Protein AF-X5DYK8-F1 (afdb_monomer_lite)

Secondary structure (DSSP, 8-state):
-PPP------------S-------------EEEETTEEEE-----------TT---S-----HHHHHHHHHHHHHHHHHHHHHHHHHHHTSS-HHHHHHHHHH-HHHHTSBHHHHHTTSTT--HHHHHHHHHHHT--TT-BGGG--HHHHHHHHHHHH-

Organism: NCBI:txid1404245

Foldseek 3Di:
DDDDDDDDDDDDPDDPDDPPDPDDDPDDFDFDDDDPDTDGDDDDPDPDPPPPVCPDPDDDDDPVRVVVVVVVVVVLVVVQVVLLVCQLVVVDQLLRSLVVLLVDPSSQQAFPLSSQCSHPPRDPVNSVVLCVVLVNDRRDGSNRDDPVSNVSVSVVSVD

Structure (mmCIF, N/CA/C/O backbone):
data_AF-X5DYK8-F1
#
_entry.id   AF-X5DYK8-F1
#
loop_
_atom_site.group_PDB
_atom_site.id
_atom_site.type_symbol
_atom_site.label_atom_id
_atom_site.label_alt_id
_atom_site.label_comp_id
_atom_site.label_asym_id
_atom_site.label_entity_id
_atom_site.label_seq_id
_atom_site.pdbx_PDB_ins_code
_atom_site.Cartn_x
_atom_site.Cartn_y
_atom_site.Cartn_z
_atom_site.occupancy
_atom_site.B_iso_or_equiv
_atom_site.auth_seq_id
_atom_site.auth_comp_id
_atom_site.auth_asym_id
_atom_site.auth_atom_id
_atom_site.pdbx_PDB_model_num
ATOM 1 N N . MET A 1 1 ? 61.559 3.110 30.474 1.00 37.41 1 MET A N 1
ATOM 2 C CA . MET A 1 1 ? 61.378 3.458 29.045 1.00 37.41 1 MET A CA 1
ATOM 3 C C . MET A 1 1 ? 59.900 3.729 28.771 1.00 37.41 1 MET A C 1
ATOM 5 O O . MET A 1 1 ? 59.110 2.795 28.767 1.00 37.41 1 MET A O 1
ATOM 9 N N . ARG A 1 2 ? 59.506 5.004 28.628 1.00 35.81 2 ARG A N 1
ATOM 10 C CA . ARG A 1 2 ? 58.133 5.409 28.270 1.00 35.81 2 ARG A CA 1
ATOM 11 C C . ARG A 1 2 ? 57.964 5.250 26.755 1.00 35.81 2 ARG A C 1
ATOM 13 O O . ARG A 1 2 ? 58.715 5.866 26.008 1.00 35.81 2 ARG A O 1
ATOM 20 N N . ARG A 1 3 ? 57.017 4.423 26.304 1.00 37.00 3 ARG A N 1
ATOM 21 C CA . ARG A 1 3 ? 56.617 4.354 24.889 1.00 37.00 3 ARG A CA 1
ATOM 22 C C . ARG A 1 3 ? 55.462 5.333 24.672 1.00 37.00 3 ARG A C 1
ATOM 24 O O . ARG A 1 3 ? 54.434 5.214 25.331 1.00 37.00 3 ARG A O 1
ATOM 31 N N . GLY A 1 4 ? 55.704 6.342 23.837 1.00 35.34 4 GLY A N 1
ATOM 32 C CA . GLY A 1 4 ? 54.780 7.436 23.545 1.00 35.34 4 GLY A CA 1
ATOM 33 C C . GLY A 1 4 ? 53.547 6.980 22.764 1.00 35.34 4 GLY A C 1
ATOM 34 O O . GLY A 1 4 ? 53.618 6.077 21.934 1.00 35.34 4 GLY A O 1
ATOM 35 N N . ILE A 1 5 ? 52.416 7.621 23.049 1.00 48.69 5 ILE A N 1
ATOM 36 C CA . ILE A 1 5 ? 51.160 7.469 22.316 1.00 48.69 5 ILE A CA 1
ATOM 37 C C . ILE A 1 5 ? 51.277 8.322 21.049 1.00 48.69 5 ILE A C 1
ATOM 39 O O . ILE A 1 5 ? 51.370 9.546 21.130 1.00 48.69 5 ILE A O 1
ATOM 43 N N . ALA A 1 6 ? 51.306 7.684 19.880 1.00 42.91 6 ALA A N 1
ATOM 44 C CA . ALA A 1 6 ? 51.249 8.378 18.601 1.00 42.91 6 ALA A CA 1
ATOM 45 C C . ALA A 1 6 ? 49.812 8.870 18.359 1.00 42.91 6 ALA A C 1
ATOM 47 O O . ALA A 1 6 ? 48.905 8.077 18.111 1.00 42.91 6 ALA A O 1
ATOM 48 N N . LEU A 1 7 ? 49.596 10.183 18.449 1.00 42.84 7 LEU A N 1
ATOM 49 C CA . LEU A 1 7 ? 48.341 10.829 18.065 1.00 42.84 7 LEU A CA 1
ATOM 50 C C . LEU A 1 7 ? 48.285 10.935 16.534 1.00 42.84 7 LEU A C 1
ATOM 52 O O . LEU A 1 7 ? 48.803 11.878 15.941 1.00 42.84 7 LEU A O 1
ATOM 56 N N . GLY A 1 8 ? 47.671 9.948 15.882 1.00 39.97 8 GLY A N 1
ATOM 57 C CA . GLY A 1 8 ? 47.329 10.025 14.463 1.00 39.97 8 GLY A CA 1
ATOM 58 C C . GLY A 1 8 ? 46.138 10.960 14.243 1.00 39.97 8 GLY A C 1
ATOM 59 O O . GLY A 1 8 ? 45.067 10.758 14.812 1.00 39.97 8 GLY A O 1
ATOM 60 N N . ARG A 1 9 ? 46.311 11.991 13.411 1.00 41.41 9 ARG A N 1
ATOM 61 C CA . ARG A 1 9 ? 45.244 12.919 13.009 1.00 41.41 9 ARG A CA 1
ATOM 62 C C . ARG A 1 9 ? 44.398 12.267 11.909 1.00 41.41 9 ARG A C 1
ATOM 64 O O . ARG A 1 9 ? 44.765 12.310 10.740 1.00 41.41 9 ARG A O 1
ATOM 71 N N . TRP A 1 10 ? 43.274 11.658 12.279 1.00 43.44 10 TRP A N 1
ATOM 72 C CA . TRP A 1 10 ? 42.284 11.141 11.328 1.00 43.44 10 TRP A CA 1
ATOM 73 C C . TRP A 1 10 ? 41.374 12.281 10.846 1.00 43.44 10 TRP A C 1
ATOM 75 O O . TRP A 1 10 ? 40.780 12.984 11.664 1.00 43.44 10 TRP A O 1
ATOM 85 N N . LYS A 1 11 ? 41.285 12.497 9.527 1.00 36.81 11 LYS A N 1
ATOM 86 C CA . LYS A 1 11 ? 40.314 13.416 8.914 1.00 36.81 11 LYS A CA 1
ATOM 87 C C . LYS A 1 11 ? 39.169 12.596 8.300 1.00 36.81 11 LYS A C 1
ATOM 89 O O . LYS A 1 11 ? 39.425 11.900 7.320 1.00 36.81 11 LYS A O 1
ATOM 94 N N . PRO A 1 12 ? 37.932 12.658 8.824 1.00 38.75 12 PRO A N 1
ATOM 95 C CA . PRO A 1 12 ? 36.782 12.066 8.152 1.00 38.75 12 PRO A CA 1
ATOM 96 C C . PRO A 1 12 ? 36.448 12.863 6.881 1.00 38.75 12 PRO A C 1
ATOM 98 O O . PRO A 1 12 ? 36.259 14.074 6.935 1.00 38.75 12 PRO A O 1
ATOM 101 N N . THR A 1 13 ? 36.356 12.186 5.737 1.00 45.38 13 THR A N 1
ATOM 102 C CA . THR A 1 13 ? 35.887 12.739 4.452 1.00 45.38 13 THR A CA 1
ATOM 103 C C . THR A 1 13 ? 34.362 12.655 4.338 1.00 45.38 13 THR A C 1
ATOM 105 O O . THR A 1 13 ? 33.835 12.241 3.308 1.00 45.38 13 THR A O 1
ATOM 108 N N . PHE A 1 14 ? 33.634 12.990 5.405 1.00 40.66 14 PHE A N 1
ATOM 109 C CA . PHE A 1 14 ? 32.191 13.191 5.302 1.00 40.66 14 PHE A CA 1
ATOM 110 C C . PHE A 1 14 ? 31.950 14.645 4.905 1.00 40.66 14 PHE A C 1
ATOM 112 O O . PHE A 1 14 ? 32.428 15.559 5.576 1.00 40.66 14 PHE A O 1
ATOM 119 N N . GLY A 1 15 ? 31.283 14.827 3.761 1.00 35.75 15 GLY A N 1
ATOM 120 C CA . GLY A 1 15 ? 30.996 16.118 3.148 1.00 35.75 15 GLY A CA 1
ATOM 121 C C . GLY A 1 15 ? 30.447 17.111 4.164 1.00 35.75 15 GLY A C 1
ATOM 122 O O . GLY A 1 15 ? 29.427 16.877 4.806 1.00 35.75 15 GLY A O 1
ATOM 123 N N . THR A 1 16 ? 31.168 18.212 4.319 1.00 43.28 16 THR A N 1
ATOM 124 C CA . THR A 1 16 ? 30.839 19.331 5.190 1.00 43.28 16 THR A CA 1
ATOM 125 C C . THR A 1 16 ? 29.719 20.159 4.575 1.00 43.28 16 THR A C 1
ATOM 127 O O . THR A 1 16 ? 29.982 21.193 3.975 1.00 43.28 16 THR A O 1
ATOM 130 N N . HIS A 1 17 ? 28.478 19.716 4.725 1.00 42.59 17 HIS A N 1
ATOM 131 C CA . HIS A 1 17 ? 27.329 20.614 4.753 1.00 42.59 17 HIS A CA 1
ATOM 132 C C . HIS A 1 17 ? 26.502 20.207 5.978 1.00 42.59 17 HIS A C 1
ATOM 134 O O . HIS A 1 17 ? 26.107 19.053 6.099 1.00 42.59 17 HIS A O 1
ATOM 140 N N . ASP A 1 18 ? 26.343 21.153 6.905 1.00 44.66 18 ASP A N 1
ATOM 141 C CA . ASP A 1 18 ? 25.609 21.058 8.177 1.00 44.66 18 ASP A CA 1
ATOM 142 C C . ASP A 1 18 ? 26.332 20.397 9.364 1.00 44.66 18 ASP A C 1
ATOM 144 O O . ASP A 1 18 ? 25.917 19.379 9.913 1.00 44.66 18 ASP A O 1
ATOM 148 N N . LEU A 1 19 ? 27.388 21.059 9.851 1.00 43.06 19 LEU A N 1
ATOM 149 C CA . LEU A 1 19 ? 27.882 20.884 11.223 1.00 43.06 19 LEU A CA 1
ATOM 150 C C . LEU A 1 19 ? 27.661 22.169 12.030 1.00 43.06 19 LEU A C 1
ATOM 152 O O . LEU A 1 19 ? 28.600 22.898 12.340 1.00 43.06 19 LEU A O 1
ATOM 156 N N . CYS A 1 20 ? 26.411 22.425 12.410 1.00 38.66 20 CYS A N 1
ATOM 157 C CA . CYS A 1 20 ? 26.129 23.194 13.618 1.00 38.66 20 CYS A CA 1
ATOM 158 C C . CYS A 1 20 ? 26.129 22.186 14.776 1.00 38.66 20 CYS A C 1
ATOM 160 O O . CYS A 1 20 ? 25.137 21.508 15.024 1.00 38.66 20 CYS A O 1
ATOM 162 N N . GLY A 1 21 ? 27.288 21.971 15.399 1.00 39.84 21 GLY A N 1
ATOM 163 C CA . GLY A 1 21 ? 27.431 20.937 16.423 1.00 39.84 21 GLY A CA 1
ATOM 164 C C . GLY A 1 21 ? 28.842 20.841 16.983 1.00 39.84 21 GLY A C 1
ATOM 165 O O . GLY A 1 21 ? 29.523 19.839 16.783 1.00 39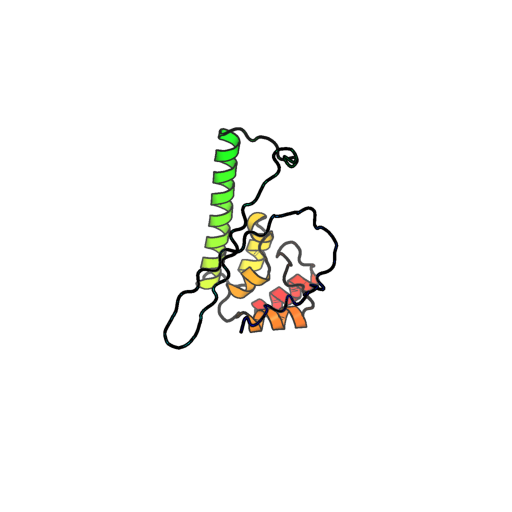.84 21 GLY A O 1
ATOM 166 N N . ALA A 1 22 ? 29.294 21.874 17.693 1.00 41.38 22 ALA A N 1
ATOM 167 C CA . ALA A 1 22 ? 30.472 21.769 18.549 1.00 41.38 22 ALA A CA 1
ATOM 168 C C . ALA A 1 22 ? 30.107 20.967 19.815 1.00 41.38 22 ALA A C 1
ATOM 170 O O . ALA A 1 22 ? 29.830 21.529 20.868 1.00 41.38 22 ALA A O 1
ATOM 171 N N . GLY A 1 23 ? 30.048 19.639 19.696 1.00 40.06 23 GLY A N 1
ATOM 172 C CA . GLY A 1 23 ? 29.912 18.733 20.836 1.00 40.06 23 GLY A CA 1
ATOM 173 C C . GLY A 1 23 ? 31.279 18.422 21.446 1.00 40.06 23 GLY A C 1
ATOM 174 O O . GLY A 1 23 ? 32.196 18.004 20.739 1.00 40.06 23 GLY A O 1
ATOM 175 N N . ILE A 1 24 ? 31.430 18.606 22.758 1.00 43.91 24 ILE A N 1
ATOM 176 C CA . ILE A 1 24 ? 32.608 18.137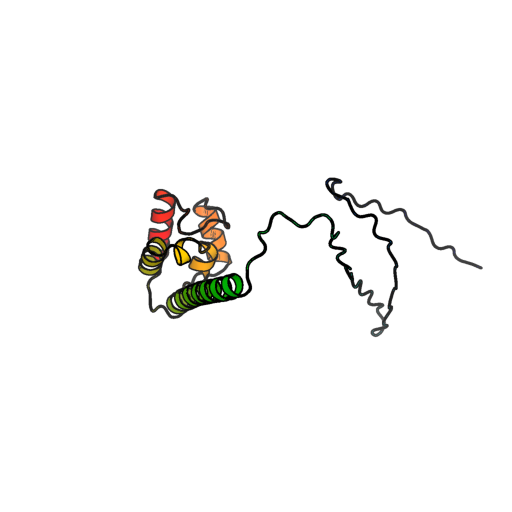 23.496 1.00 43.91 24 ILE A CA 1
ATOM 177 C C . ILE A 1 24 ? 32.577 16.601 23.518 1.00 43.91 24 ILE A C 1
ATOM 179 O O . ILE A 1 24 ? 31.696 15.987 24.116 1.00 43.91 24 ILE A O 1
ATOM 183 N N . LEU A 1 25 ? 33.560 15.980 22.865 1.00 42.00 25 LEU A N 1
ATOM 184 C CA . LEU A 1 25 ? 33.831 14.544 22.932 1.00 42.00 25 LEU A CA 1
ATOM 185 C C . LEU A 1 25 ? 34.460 14.204 24.293 1.00 42.00 25 LEU A C 1
ATOM 187 O O . LEU A 1 25 ? 35.676 14.284 24.452 1.00 42.00 25 LEU A O 1
ATOM 191 N N . LEU A 1 26 ? 33.655 13.797 25.274 1.00 41.12 26 LEU A N 1
ATOM 192 C CA 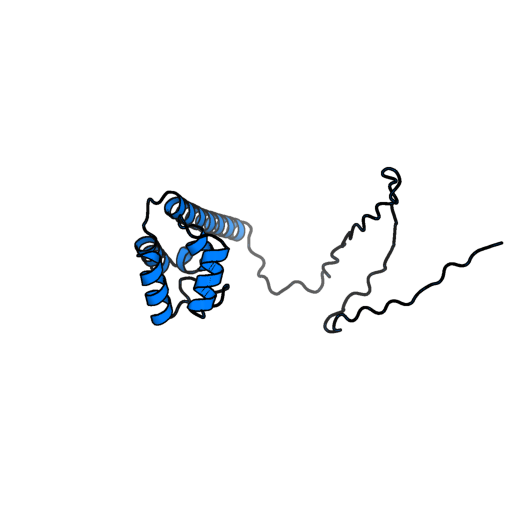. LEU A 1 26 ? 34.166 13.099 26.457 1.00 41.12 26 LEU A CA 1
ATOM 193 C C . LEU A 1 26 ? 34.183 11.593 26.170 1.00 41.12 26 LEU A C 1
ATOM 195 O O . LEU A 1 26 ? 33.147 10.938 26.101 1.00 41.12 26 LEU A O 1
ATOM 199 N N . PHE A 1 27 ? 35.383 11.057 25.954 1.00 37.22 27 PHE A N 1
ATOM 200 C CA . PHE A 1 27 ? 35.620 9.650 25.642 1.00 37.22 27 PHE A CA 1
ATOM 201 C C . PHE A 1 27 ? 35.810 8.866 26.948 1.00 37.22 27 PHE A C 1
ATOM 203 O O . PHE A 1 27 ? 36.891 8.887 27.534 1.00 37.22 27 PHE A O 1
ATOM 210 N N . THR A 1 28 ? 34.784 8.165 27.428 1.00 44.44 28 THR A N 1
ATOM 211 C CA . THR A 1 28 ? 34.952 7.160 28.488 1.00 44.44 28 THR A CA 1
ATOM 212 C C . THR A 1 28 ? 34.994 5.776 27.846 1.00 44.44 28 THR A C 1
ATOM 214 O O . THR A 1 28 ? 33.984 5.217 27.431 1.00 44.44 28 THR A O 1
ATOM 217 N N . ALA A 1 29 ? 36.198 5.225 27.697 1.00 40.94 29 ALA A N 1
ATOM 218 C CA . ALA A 1 29 ? 36.380 3.861 27.217 1.00 40.94 29 ALA A CA 1
ATOM 219 C C . ALA A 1 29 ? 36.118 2.873 28.368 1.00 40.94 29 ALA A C 1
ATOM 221 O O . ALA A 1 29 ? 36.959 2.731 29.254 1.00 40.94 29 ALA A O 1
ATOM 222 N N . ASP A 1 30 ? 34.974 2.183 28.361 1.00 48.16 30 ASP A N 1
ATOM 223 C CA . ASP A 1 30 ? 34.753 1.006 29.213 1.00 48.16 30 ASP A CA 1
ATOM 224 C C . ASP A 1 30 ? 35.295 -0.234 28.490 1.00 48.16 30 ASP A C 1
ATOM 226 O O . ASP A 1 30 ? 34.735 -0.715 27.501 1.00 48.16 30 ASP A O 1
ATOM 230 N N . ALA A 1 31 ? 36.451 -0.718 28.938 1.00 45.09 31 ALA A N 1
ATOM 231 C CA . ALA A 1 31 ? 37.112 -1.867 28.346 1.00 45.09 31 ALA A CA 1
ATOM 232 C C . ALA A 1 31 ? 36.758 -3.142 29.123 1.00 45.09 31 ALA A C 1
ATOM 234 O O . ALA A 1 31 ? 37.411 -3.497 30.106 1.00 45.09 31 ALA A O 1
ATOM 235 N N . ARG A 1 32 ? 35.744 -3.877 28.654 1.00 50.31 32 ARG A N 1
ATOM 236 C CA . ARG A 1 32 ? 35.367 -5.172 29.237 1.00 50.31 32 ARG A CA 1
ATOM 237 C C . ARG A 1 32 ? 36.146 -6.308 28.568 1.00 50.31 32 ARG A C 1
ATOM 239 O O . ARG A 1 32 ? 36.015 -6.559 27.369 1.00 50.31 32 ARG A O 1
ATOM 246 N N . ARG A 1 33 ? 36.968 -7.019 29.345 1.00 41.66 33 ARG A N 1
ATOM 247 C CA . ARG A 1 33 ? 37.694 -8.215 28.884 1.00 41.66 33 ARG A CA 1
ATOM 248 C C . ARG A 1 33 ? 36.716 -9.389 28.747 1.00 41.66 33 ARG A C 1
ATOM 250 O O . ARG A 1 33 ? 36.216 -9.884 29.751 1.00 41.66 33 ARG A O 1
ATOM 257 N N . ILE A 1 34 ? 36.494 -9.866 27.522 1.00 49.06 34 ILE A N 1
ATOM 258 C CA . ILE A 1 34 ? 35.783 -11.123 27.243 1.00 49.06 34 ILE A CA 1
ATOM 259 C C . ILE A 1 34 ? 36.813 -12.096 26.654 1.00 49.06 34 ILE A C 1
ATOM 261 O O . ILE A 1 34 ? 37.149 -12.051 25.471 1.00 49.06 34 ILE A O 1
ATOM 265 N N . GLY A 1 35 ? 37.390 -12.945 27.508 1.00 57.47 35 GLY A N 1
ATOM 266 C CA . GLY A 1 35 ? 38.444 -13.886 27.113 1.00 57.47 35 GLY A CA 1
ATOM 267 C C . GLY A 1 35 ? 39.733 -13.198 26.630 1.00 57.47 35 GLY A C 1
ATOM 268 O O . GLY A 1 35 ? 40.209 -12.247 27.247 1.00 57.47 35 GLY A O 1
ATOM 269 N N . ARG A 1 36 ? 40.321 -13.689 25.526 1.00 41.03 36 ARG A N 1
ATOM 270 C CA . ARG A 1 36 ? 41.584 -13.181 24.938 1.00 41.03 36 ARG A CA 1
ATOM 271 C C . ARG A 1 36 ? 41.402 -12.041 23.927 1.00 41.03 36 ARG A C 1
ATOM 273 O O . ARG A 1 36 ? 42.345 -11.699 23.218 1.00 41.03 36 ARG A O 1
ATOM 280 N N . ARG A 1 37 ? 40.206 -11.456 23.834 1.00 39.91 37 ARG A N 1
ATOM 281 C CA . ARG A 1 37 ? 39.891 -10.395 22.875 1.00 39.91 37 ARG A CA 1
ATOM 282 C C . ARG A 1 37 ? 39.311 -9.198 23.614 1.00 39.91 37 ARG A C 1
ATOM 284 O O . ARG A 1 37 ? 38.368 -9.319 24.390 1.00 39.91 37 ARG A O 1
ATOM 291 N N . TRP A 1 38 ? 39.915 -8.039 23.388 1.00 40.91 38 TRP A N 1
ATOM 292 C CA . TRP A 1 38 ? 39.369 -6.776 23.861 1.00 40.91 38 TRP A CA 1
ATOM 293 C C . TRP A 1 38 ? 38.162 -6.437 22.985 1.00 40.91 38 TRP A C 1
ATOM 295 O O . TRP A 1 38 ? 38.294 -6.347 21.765 1.00 40.91 38 TRP A O 1
ATOM 305 N N . SER A 1 39 ? 36.985 -6.306 23.596 1.00 44.34 39 SER A N 1
ATOM 306 C CA . SER A 1 39 ? 35.784 -5.824 22.914 1.00 44.34 39 SER A CA 1
ATOM 307 C C . SER A 1 39 ? 35.620 -4.345 23.240 1.00 44.34 39 SER A C 1
ATOM 309 O O . SER A 1 39 ? 35.266 -3.994 24.362 1.00 44.34 39 SER A O 1
ATOM 311 N N . LEU A 1 40 ? 35.919 -3.482 22.271 1.00 39.28 40 LEU A N 1
ATOM 312 C CA . LEU A 1 40 ? 35.601 -2.058 22.333 1.00 39.28 40 LEU A CA 1
ATOM 313 C C . LEU A 1 40 ? 34.146 -1.887 21.894 1.00 39.28 40 LEU A C 1
ATOM 315 O O . LEU A 1 40 ? 33.848 -1.977 20.705 1.00 39.28 40 LEU A O 1
ATOM 319 N N . SER A 1 41 ? 33.244 -1.654 22.844 1.00 44.28 41 SER A N 1
ATOM 320 C CA . SER A 1 41 ? 31.889 -1.199 22.527 1.00 44.28 41 SER A CA 1
ATOM 321 C C . SER A 1 41 ? 31.862 0.321 22.595 1.00 44.28 41 SER A C 1
ATOM 323 O O . SER A 1 41 ? 31.929 0.902 23.674 1.00 44.28 41 SER A O 1
ATOM 325 N N . ILE A 1 42 ? 31.775 0.971 21.436 1.00 48.12 42 ILE A N 1
ATOM 326 C CA . ILE A 1 42 ? 31.521 2.410 21.361 1.00 48.12 42 ILE A CA 1
ATOM 327 C C . ILE A 1 42 ? 30.019 2.609 21.576 1.00 48.12 42 ILE A C 1
ATOM 329 O O . ILE A 1 42 ? 29.217 2.305 20.694 1.00 48.12 42 ILE A O 1
ATOM 333 N N . ILE A 1 43 ? 29.631 3.101 22.752 1.00 50.31 43 ILE A N 1
ATOM 334 C CA . ILE A 1 43 ? 28.255 3.527 23.024 1.00 50.31 43 ILE A CA 1
ATOM 335 C C . ILE A 1 43 ? 28.181 5.028 22.740 1.00 50.31 43 ILE A C 1
ATOM 337 O O . ILE A 1 43 ? 28.653 5.842 23.530 1.00 50.31 43 ILE A O 1
ATOM 341 N N . PHE A 1 44 ? 27.584 5.406 21.610 1.00 39.00 44 PHE A N 1
ATOM 342 C CA . PHE A 1 44 ? 27.238 6.801 21.342 1.00 39.00 44 PHE A CA 1
ATOM 343 C C . PHE A 1 44 ? 26.012 7.178 22.177 1.00 39.00 44 PHE A C 1
ATOM 345 O O . PHE A 1 44 ? 24.877 6.881 21.804 1.00 39.00 44 PHE A O 1
ATOM 352 N N . ARG A 1 45 ? 26.226 7.846 23.314 1.00 47.94 45 ARG A N 1
ATOM 353 C CA . ARG A 1 45 ? 25.141 8.522 24.027 1.00 47.94 45 ARG A CA 1
ATOM 354 C C . ARG A 1 45 ? 24.989 9.924 23.448 1.00 47.94 45 ARG A C 1
ATOM 356 O O . ARG A 1 45 ? 25.704 10.841 23.827 1.00 47.94 45 ARG A O 1
ATOM 363 N N . TYR A 1 46 ? 24.092 10.062 22.478 1.00 49.94 46 TYR A N 1
ATOM 364 C CA . TYR A 1 46 ? 23.724 11.362 21.926 1.00 49.94 46 TYR A CA 1
ATOM 365 C C . TYR A 1 46 ? 22.779 12.064 22.906 1.00 49.94 46 TYR A C 1
ATOM 367 O O . TYR A 1 46 ? 21.608 11.702 23.021 1.00 49.94 46 TYR A O 1
ATOM 375 N N . GLU A 1 47 ? 23.284 13.060 23.624 1.00 56.12 47 GLU A N 1
ATOM 376 C CA . GLU A 1 47 ? 22.443 13.997 24.360 1.00 56.12 47 GLU A CA 1
ATOM 377 C C . GLU A 1 47 ? 21.912 15.006 23.337 1.00 56.12 47 GLU A C 1
ATOM 379 O O . GLU A 1 47 ? 22.621 15.910 22.901 1.00 56.12 47 GLU A O 1
ATOM 384 N N . LYS A 1 48 ? 20.690 14.779 22.834 1.00 50.53 48 LYS A N 1
ATOM 385 C CA . LYS A 1 48 ? 20.018 15.739 21.951 1.00 50.53 48 LYS A CA 1
ATOM 386 C C . LYS A 1 48 ? 19.744 17.015 22.749 1.00 50.53 48 LYS A C 1
ATOM 388 O O . LYS A 1 48 ? 18.710 17.120 23.404 1.00 50.53 48 LYS A O 1
ATOM 393 N N . ALA A 1 49 ? 20.635 17.994 22.648 1.00 46.59 49 ALA A N 1
ATOM 394 C CA . ALA A 1 49 ? 20.274 19.381 22.879 1.00 46.59 49 ALA A CA 1
ATOM 395 C C . ALA A 1 49 ? 19.298 19.786 21.762 1.00 46.59 49 ALA A C 1
ATOM 397 O O . ALA A 1 49 ? 19.695 20.108 20.647 1.00 46.59 49 ALA A O 1
ATOM 398 N N . CYS A 1 50 ? 17.995 19.670 22.022 1.00 53.28 50 CYS A N 1
ATOM 399 C CA . CYS A 1 50 ? 17.025 20.465 21.284 1.00 53.28 50 CYS A CA 1
ATOM 400 C C . CYS A 1 50 ? 17.199 21.898 21.787 1.00 53.28 50 CYS A C 1
ATOM 402 O O . CYS A 1 50 ? 16.808 22.194 22.914 1.00 53.28 50 CYS A O 1
ATOM 404 N N . ASP A 1 51 ? 17.811 22.761 20.978 1.00 52.38 51 ASP A N 1
ATOM 405 C CA . ASP A 1 51 ? 17.879 24.190 21.267 1.00 52.38 51 ASP A CA 1
ATOM 406 C C . ASP A 1 51 ? 16.449 24.735 21.464 1.00 52.38 51 ASP A C 1
ATOM 408 O O . ASP A 1 51 ? 15.627 24.651 20.546 1.00 52.38 51 ASP A O 1
ATOM 412 N N . PRO A 1 52 ? 16.109 25.302 22.637 1.00 57.31 52 PRO A N 1
ATOM 413 C CA . PRO A 1 52 ? 14.742 25.720 22.960 1.00 57.31 52 PRO A CA 1
ATOM 414 C C . PRO A 1 52 ? 14.279 26.951 22.166 1.00 57.31 52 PRO A C 1
ATOM 416 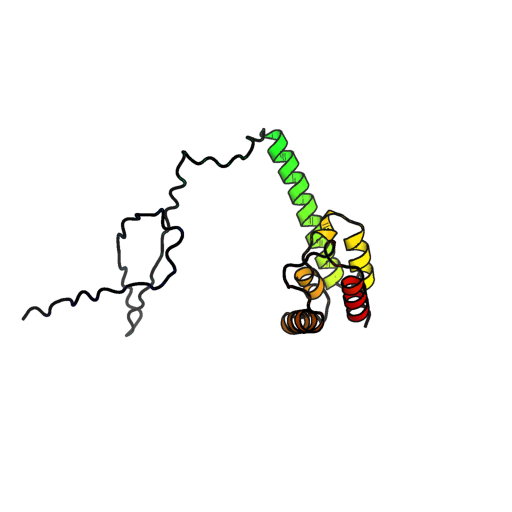O O . PRO A 1 52 ? 13.109 27.319 22.230 1.00 57.31 52 PRO A O 1
ATOM 419 N N . LEU A 1 53 ? 15.181 27.589 21.414 1.00 57.50 53 LEU A N 1
ATOM 420 C CA . LEU A 1 53 ? 14.881 28.776 20.616 1.00 57.50 53 LEU A CA 1
ATOM 421 C C . LEU A 1 53 ? 14.406 28.452 19.194 1.00 57.50 53 LEU A C 1
ATOM 423 O O . LEU A 1 53 ? 13.894 29.342 18.527 1.00 57.50 53 LEU A O 1
ATOM 427 N N . MET A 1 54 ? 14.500 27.196 18.746 1.00 57.88 54 MET A N 1
ATOM 428 C CA . MET A 1 54 ? 13.993 26.756 17.439 1.00 57.88 54 MET A CA 1
ATOM 429 C C . MET A 1 54 ? 12.778 25.840 17.607 1.00 57.88 54 MET A C 1
ATOM 431 O O . MET A 1 54 ? 12.746 24.699 17.140 1.00 57.88 54 MET A O 1
ATOM 435 N N . ALA A 1 55 ? 11.748 26.352 18.284 1.00 59.34 55 ALA A N 1
ATOM 436 C CA . ALA A 1 55 ? 10.415 25.772 18.220 1.00 59.34 55 ALA A CA 1
ATOM 437 C C . ALA A 1 55 ? 9.905 25.897 16.774 1.00 59.34 55 ALA A C 1
ATOM 439 O O . ALA A 1 55 ? 9.458 26.955 16.337 1.00 59.34 55 ALA A O 1
ATOM 440 N N . SER A 1 56 ? 10.034 24.810 16.010 1.00 60.91 56 SER A N 1
ATOM 441 C CA . SER A 1 56 ? 9.407 24.647 14.696 1.00 60.91 56 SER A CA 1
ATOM 442 C C . SER A 1 56 ? 7.938 25.071 14.766 1.00 60.91 56 SER A C 1
ATOM 444 O O . SER A 1 56 ? 7.289 24.795 15.771 1.00 60.91 56 SER A O 1
ATOM 446 N N . SER A 1 57 ? 7.448 25.707 13.698 1.00 62.88 57 SER A N 1
ATOM 447 C CA . SER A 1 57 ? 6.106 26.261 13.394 1.00 62.88 57 SER A CA 1
ATOM 448 C C . SER A 1 57 ? 4.851 25.404 13.696 1.00 62.88 57 SER A C 1
ATOM 450 O O . SER A 1 57 ? 3.802 25.578 13.079 1.00 62.88 57 SER A O 1
ATOM 452 N N . LEU A 1 58 ? 4.931 24.448 14.614 1.00 69.00 58 LEU A N 1
ATOM 453 C CA . LEU A 1 58 ? 3.864 23.546 14.996 1.00 69.00 58 LEU A CA 1
ATOM 454 C C . LEU A 1 58 ? 2.834 24.300 15.854 1.00 69.00 58 LEU A C 1
ATOM 456 O O . LEU A 1 58 ? 3.191 24.852 16.897 1.00 69.00 58 LEU A O 1
ATOM 460 N N . PRO A 1 59 ? 1.551 24.317 15.455 1.00 76.31 59 PRO A N 1
ATOM 461 C CA . PRO A 1 59 ? 0.500 24.913 16.264 1.00 76.31 59 PRO A CA 1
ATOM 462 C C . PRO A 1 59 ? 0.356 24.159 17.591 1.00 76.31 59 PRO A C 1
ATOM 464 O O . PRO A 1 59 ? 0.360 22.925 17.635 1.00 76.31 59 PRO A O 1
ATOM 467 N N . ASN A 1 60 ? 0.195 24.902 18.687 1.00 78.31 60 ASN A N 1
ATOM 468 C CA . ASN A 1 60 ? -0.073 24.326 20.000 1.00 78.31 60 ASN A CA 1
ATOM 469 C C . ASN A 1 60 ? -1.501 23.767 20.033 1.00 78.31 60 ASN A C 1
ATOM 471 O O . ASN A 1 60 ? -2.464 24.506 20.213 1.00 78.31 60 ASN A O 1
ATOM 475 N N . LEU A 1 61 ? -1.636 22.454 19.847 1.00 81.81 61 LEU A N 1
ATOM 476 C CA . LEU A 1 61 ? -2.930 21.772 19.909 1.00 81.81 61 LEU A CA 1
ATOM 477 C C . LEU A 1 61 ? -3.467 21.763 21.345 1.00 81.81 61 LEU A C 1
ATOM 479 O O . LEU A 1 61 ? -2.721 21.428 22.278 1.00 81.81 61 LEU A O 1
ATOM 483 N N . THR A 1 62 ? -4.761 22.050 21.511 1.00 89.50 62 THR A N 1
ATOM 484 C CA . THR A 1 62 ? -5.473 21.854 22.784 1.00 89.50 62 THR A CA 1
ATOM 485 C C . THR A 1 62 ? -5.473 20.365 23.165 1.00 89.50 62 THR A C 1
ATOM 487 O O . THR A 1 62 ? -5.355 19.505 22.283 1.00 89.50 62 THR A O 1
ATOM 490 N N . PRO A 1 63 ? -5.579 20.000 24.458 1.00 87.62 63 PRO A N 1
ATOM 491 C CA . PRO A 1 63 ? -5.610 18.590 24.864 1.00 87.62 63 PRO A CA 1
ATOM 492 C C . PRO A 1 63 ? -6.735 17.798 24.174 1.00 87.62 63 PRO A C 1
ATOM 494 O O . PRO A 1 63 ? -6.534 16.647 23.791 1.00 87.62 63 PRO A O 1
ATOM 497 N N . GLU A 1 64 ? -7.875 18.436 23.918 1.00 87.50 64 GLU A N 1
ATOM 498 C CA . GLU A 1 64 ? -9.016 17.859 23.196 1.00 87.50 64 GLU A CA 1
ATOM 499 C C . GLU A 1 64 ? -8.697 17.596 21.712 1.00 87.50 64 GLU A C 1
ATOM 501 O O . GLU A 1 64 ? -8.979 16.521 21.177 1.00 87.50 64 GLU A O 1
ATOM 506 N N . GLN A 1 65 ? -8.025 18.535 21.037 1.00 89.06 65 GLN A N 1
ATOM 507 C CA . GLN A 1 65 ? -7.559 18.351 19.657 1.00 89.06 65 GLN A CA 1
ATOM 508 C C . GLN A 1 65 ? -6.510 17.241 19.548 1.00 89.06 65 GLN A C 1
ATOM 510 O O . GLN A 1 65 ? -6.486 16.495 18.571 1.00 89.06 65 GLN A O 1
ATOM 515 N N . ARG A 1 66 ? -5.656 17.083 20.567 1.00 88.56 66 ARG A N 1
ATOM 516 C CA . ARG A 1 66 ? -4.712 15.959 20.628 1.00 88.56 66 ARG A CA 1
ATOM 517 C C . ARG A 1 66 ? -5.451 14.635 20.772 1.00 88.56 66 ARG A C 1
ATOM 519 O O . ARG A 1 66 ? -5.130 13.702 20.045 1.00 88.56 66 ARG A O 1
ATOM 526 N N . ALA A 1 67 ? -6.444 14.553 21.658 1.00 90.31 67 ALA A N 1
ATOM 527 C CA . ALA A 1 67 ? -7.231 13.336 21.855 1.00 90.31 67 ALA A CA 1
ATOM 528 C C . ALA A 1 67 ? -7.952 12.908 20.566 1.00 90.31 67 ALA A C 1
ATOM 530 O O . ALA A 1 67 ? -7.841 11.755 20.149 1.00 90.31 67 ALA A O 1
ATOM 531 N N . THR A 1 68 ? -8.601 13.848 19.876 1.00 89.44 68 THR A N 1
ATOM 532 C CA . THR A 1 68 ? -9.268 13.575 18.590 1.00 89.44 68 THR A CA 1
ATOM 533 C C . THR A 1 68 ? -8.277 13.200 17.482 1.00 89.44 68 THR A C 1
ATOM 535 O O . THR A 1 68 ? -8.537 12.281 16.704 1.00 89.44 68 THR A O 1
ATOM 538 N N . ALA A 1 69 ? -7.105 13.840 17.416 1.00 89.31 69 ALA A N 1
ATOM 539 C CA . ALA A 1 69 ? -6.049 13.464 16.474 1.00 89.31 69 ALA A CA 1
ATOM 540 C C . ALA A 1 69 ? -5.488 12.059 16.756 1.00 89.31 69 ALA A C 1
ATOM 542 O O . ALA A 1 69 ? -5.220 11.302 15.821 1.00 89.31 69 ALA A O 1
ATOM 543 N N . LEU A 1 70 ? -5.340 11.687 18.032 1.00 91.50 70 LEU A N 1
ATOM 544 C CA . LEU A 1 70 ? -4.903 10.352 18.442 1.00 91.50 70 LEU A CA 1
ATOM 545 C C . LEU A 1 70 ? -5.923 9.282 18.052 1.00 91.50 70 LEU A C 1
ATOM 547 O O . LEU A 1 70 ? -5.518 8.250 17.519 1.00 91.50 70 LEU A O 1
ATOM 551 N N . GLN A 1 71 ? -7.218 9.543 18.248 1.00 93.25 71 GLN A N 1
ATOM 552 C CA . GLN A 1 71 ? -8.299 8.644 17.828 1.00 93.25 71 GLN A CA 1
ATOM 553 C C . GLN A 1 71 ? -8.282 8.425 16.309 1.00 93.25 71 GLN A C 1
ATOM 555 O O . GLN A 1 71 ? -8.132 7.291 15.859 1.00 93.25 71 GLN A O 1
ATOM 560 N N . LYS A 1 72 ? -8.265 9.502 15.511 1.00 91.94 72 LYS A N 1
ATOM 561 C CA . LYS A 1 72 ? -8.170 9.408 14.040 1.00 91.94 72 LYS A CA 1
ATOM 562 C C . LYS A 1 72 ? -6.907 8.676 13.572 1.00 91.94 72 LYS A C 1
ATOM 564 O O . LYS A 1 72 ? -6.924 7.925 12.593 1.00 91.94 72 LYS A O 1
ATOM 569 N N . ALA A 1 73 ? -5.786 8.880 14.264 1.00 91.88 73 ALA A N 1
ATOM 570 C CA . ALA A 1 73 ? -4.542 8.182 13.961 1.00 91.88 73 ALA A CA 1
ATOM 571 C C . ALA A 1 73 ? -4.610 6.691 14.330 1.00 91.88 73 ALA A C 1
ATOM 573 O O . ALA A 1 73 ? -4.010 5.871 13.634 1.00 91.88 73 ALA A O 1
ATOM 574 N N . ALA A 1 74 ? -5.310 6.329 15.407 1.00 94.62 74 ALA A N 1
ATOM 575 C CA . ALA A 1 74 ? -5.554 4.940 15.782 1.00 94.62 74 ALA A CA 1
ATOM 576 C C . ALA A 1 74 ? -6.435 4.243 14.738 1.00 94.62 74 ALA A C 1
ATOM 578 O O . ALA A 1 74 ? -6.024 3.214 14.208 1.00 94.62 74 ALA A O 1
ATOM 579 N N . GLU A 1 75 ? -7.551 4.861 14.346 1.00 93.94 75 GLU A N 1
ATOM 580 C CA . GLU A 1 75 ? -8.439 4.374 13.280 1.00 93.94 75 GLU A CA 1
ATOM 581 C C . GLU A 1 75 ? -7.678 4.156 11.966 1.00 93.94 75 GLU A C 1
ATOM 583 O O . GLU A 1 75 ? -7.778 3.108 11.334 1.00 93.94 75 GLU A O 1
ATOM 588 N N . THR A 1 76 ? -6.837 5.117 11.577 1.00 94.56 76 THR A N 1
ATOM 589 C CA . THR A 1 76 ? -6.007 5.021 10.367 1.00 94.56 76 THR A CA 1
ATOM 590 C C . THR A 1 76 ? -5.044 3.833 10.409 1.00 94.56 76 THR A C 1
ATOM 592 O O . THR A 1 76 ? -4.859 3.138 9.407 1.00 94.56 76 THR A O 1
ATOM 595 N N . ARG A 1 77 ? -4.386 3.605 11.552 1.00 94.00 77 ARG A N 1
ATOM 596 C CA . ARG A 1 77 ? -3.459 2.476 11.716 1.00 94.00 77 ARG A CA 1
ATOM 597 C C . ARG A 1 77 ? -4.211 1.147 11.724 1.00 94.00 77 ARG A C 1
ATOM 599 O O . ARG A 1 77 ? -3.744 0.227 11.061 1.00 94.00 77 ARG A O 1
ATOM 606 N N . ALA A 1 78 ? -5.366 1.089 12.393 1.00 94.12 78 ALA A N 1
ATOM 607 C CA . ALA A 1 78 ? -6.237 -0.084 12.446 1.00 94.12 78 ALA A CA 1
ATOM 608 C C . ALA A 1 78 ? -6.699 -0.497 11.041 1.00 94.12 78 ALA A C 1
ATOM 610 O O . ALA A 1 78 ? -6.403 -1.611 10.608 1.00 94.12 78 ALA A O 1
ATOM 611 N N . LYS A 1 79 ? -7.259 0.443 10.266 1.00 93.88 79 LYS A N 1
ATOM 612 C CA . LYS A 1 79 ? -7.669 0.212 8.870 1.00 93.88 79 LYS A CA 1
ATOM 613 C C . LYS A 1 79 ? -6.545 -0.363 8.011 1.00 93.88 79 LYS A C 1
ATOM 615 O O . LYS A 1 79 ? -6.748 -1.321 7.271 1.00 93.88 79 LYS A O 1
ATOM 620 N N . ARG A 1 80 ? -5.332 0.196 8.118 1.00 92.50 80 ARG A N 1
ATOM 621 C CA . ARG A 1 80 ? -4.169 -0.310 7.370 1.00 92.50 80 ARG A CA 1
ATOM 622 C C . ARG A 1 80 ? -3.768 -1.712 7.805 1.00 92.50 80 ARG A C 1
ATOM 624 O O . ARG A 1 80 ? -3.489 -2.538 6.942 1.00 92.50 80 ARG A O 1
ATOM 631 N N . SER A 1 81 ? -3.729 -1.980 9.111 1.00 94.25 81 SER A N 1
ATOM 632 C CA . SER A 1 81 ? -3.382 -3.312 9.608 1.00 94.25 81 SER A CA 1
ATOM 633 C C . SER A 1 81 ? -4.401 -4.362 9.179 1.00 94.25 81 SER A C 1
ATOM 635 O O . SER A 1 81 ? -3.998 -5.423 8.711 1.00 94.25 81 SER A O 1
ATOM 637 N N . GLU A 1 82 ? -5.695 -4.047 9.257 1.00 93.44 82 GLU A N 1
ATOM 638 C CA . GLU A 1 82 ? -6.781 -4.931 8.827 1.00 93.44 82 GLU A CA 1
ATOM 639 C C . GLU A 1 82 ? -6.688 -5.231 7.333 1.00 93.44 82 GLU A C 1
ATOM 641 O O . GLU A 1 82 ? -6.723 -6.392 6.940 1.00 93.44 82 GLU A O 1
ATOM 646 N N . PHE A 1 83 ? -6.478 -4.205 6.506 1.00 93.19 83 PHE A N 1
ATOM 647 C CA . PHE A 1 83 ? -6.283 -4.374 5.069 1.00 93.19 83 PHE A CA 1
ATOM 648 C C . PHE A 1 83 ? -5.102 -5.303 4.756 1.00 93.19 83 PHE A C 1
ATOM 650 O O . PHE A 1 83 ? -5.253 -6.281 4.030 1.00 93.19 83 PHE A O 1
ATOM 657 N N . THR A 1 84 ? -3.934 -5.074 5.367 1.00 90.88 84 THR A N 1
ATOM 658 C CA . THR A 1 84 ? -2.778 -5.966 5.165 1.00 90.88 84 THR A CA 1
ATOM 659 C C . THR A 1 84 ? -3.001 -7.376 5.712 1.00 90.88 84 THR A C 1
ATOM 661 O O . THR A 1 84 ? -2.450 -8.330 5.169 1.00 90.88 84 THR A O 1
ATOM 664 N N . ALA A 1 85 ? -3.807 -7.529 6.768 1.00 92.06 85 ALA A N 1
ATOM 665 C CA . ALA A 1 85 ? -4.148 -8.832 7.322 1.00 92.06 85 ALA A CA 1
ATOM 666 C C . ALA A 1 85 ? -5.041 -9.629 6.361 1.00 92.06 85 ALA A C 1
ATOM 668 O O . ALA A 1 85 ? -4.712 -10.782 6.094 1.00 92.06 85 ALA A O 1
ATOM 669 N N . ARG A 1 86 ? -6.078 -9.000 5.783 1.00 91.25 86 ARG A N 1
ATOM 670 C CA . ARG A 1 86 ? -6.959 -9.610 4.768 1.00 91.25 86 ARG A CA 1
ATOM 671 C C . ARG A 1 86 ? -6.199 -10.059 3.521 1.00 91.25 86 ARG A C 1
ATOM 673 O O . ARG A 1 86 ? -6.431 -11.147 3.000 1.00 91.25 86 ARG A O 1
ATOM 680 N N . LEU A 1 87 ? -5.249 -9.243 3.060 1.00 91.31 87 LEU A N 1
ATOM 681 C CA . LEU A 1 87 ? -4.386 -9.604 1.929 1.00 91.31 87 LEU A CA 1
ATOM 682 C C . LEU A 1 87 ? -3.507 -10.816 2.246 1.00 91.31 87 LEU A C 1
ATOM 684 O O . LEU A 1 87 ? -3.323 -11.687 1.400 1.00 91.31 87 LEU A O 1
ATOM 688 N N . ARG A 1 88 ? -2.999 -10.899 3.480 1.00 89.38 88 ARG A N 1
ATOM 689 C CA . ARG A 1 88 ? -2.153 -12.012 3.918 1.00 89.38 88 ARG A CA 1
ATOM 690 C C . ARG A 1 88 ? -2.936 -13.312 4.098 1.00 89.38 88 ARG A C 1
ATOM 692 O O . ARG A 1 88 ? -2.379 -14.378 3.856 1.00 89.38 88 ARG A O 1
ATOM 699 N N . THR A 1 89 ? -4.187 -13.242 4.557 1.00 88.44 89 THR A N 1
ATOM 700 C CA . THR A 1 89 ? -5.064 -14.419 4.680 1.00 88.44 89 THR A CA 1
ATOM 701 C C . THR A 1 89 ? -5.607 -14.885 3.330 1.00 88.44 89 THR A C 1
ATOM 703 O O . THR A 1 89 ? -6.052 -16.025 3.228 1.00 88.44 89 THR A O 1
ATOM 706 N N . GLY A 1 90 ? -5.525 -14.047 2.291 1.00 84.44 90 GLY A N 1
ATOM 707 C CA . GLY A 1 90 ? -6.062 -14.345 0.964 1.00 84.44 90 GLY A CA 1
ATOM 708 C C . GLY A 1 90 ? -7.579 -14.170 0.876 1.00 84.44 90 GLY A C 1
ATOM 709 O O . GLY A 1 90 ? -8.185 -14.641 -0.081 1.00 84.44 90 GLY A O 1
ATOM 710 N N . GLU A 1 91 ? -8.198 -13.494 1.851 1.00 83.44 91 GLU A N 1
ATOM 711 C CA . GLU A 1 91 ? -9.628 -13.149 1.818 1.00 83.44 91 GLU A CA 1
ATOM 712 C C . GLU A 1 91 ? -9.963 -12.226 0.641 1.00 83.44 91 GLU A C 1
ATOM 714 O O . GLU A 1 91 ? -11.043 -12.318 0.058 1.00 83.44 91 GLU A O 1
ATOM 719 N N . THR A 1 92 ? -9.018 -11.362 0.266 1.00 83.81 92 THR A N 1
ATOM 720 C CA . THR A 1 92 ? -9.144 -10.446 -0.868 1.00 83.81 92 THR A CA 1
ATOM 721 C C . THR A 1 92 ? -8.063 -10.758 -1.899 1.00 83.81 92 THR A C 1
ATOM 723 O O . THR A 1 92 ? -6.885 -10.881 -1.560 1.00 83.81 92 THR A O 1
ATOM 726 N N . THR A 1 93 ? -8.448 -10.850 -3.174 1.00 88.19 93 THR A N 1
ATOM 727 C CA . THR A 1 93 ? -7.481 -10.942 -4.280 1.00 88.19 93 THR A CA 1
ATOM 728 C C . THR A 1 93 ? -6.700 -9.636 -4.402 1.00 88.19 93 THR A C 1
ATOM 730 O O . THR A 1 93 ? -7.220 -8.563 -4.097 1.00 88.19 93 THR A O 1
ATOM 733 N N . GLY A 1 94 ? -5.452 -9.683 -4.868 1.00 87.50 94 GLY A N 1
ATOM 734 C CA . GLY A 1 94 ? -4.657 -8.461 -4.956 1.00 87.50 94 GLY A CA 1
ATOM 735 C C . GLY A 1 94 ? -5.244 -7.425 -5.932 1.00 87.50 94 GLY A C 1
ATOM 736 O O . GLY A 1 94 ? -5.174 -6.233 -5.653 1.00 87.50 94 GLY A O 1
ATOM 737 N N . ALA A 1 95 ? -5.917 -7.845 -7.010 1.00 89.94 95 ALA A N 1
ATOM 738 C CA . ALA A 1 95 ? -6.618 -6.921 -7.906 1.00 89.94 95 ALA A CA 1
ATOM 739 C C . ALA A 1 95 ? -7.779 -6.201 -7.194 1.00 89.94 95 ALA A C 1
ATOM 741 O O . ALA A 1 95 ? -7.836 -4.972 -7.198 1.00 89.94 95 ALA A O 1
ATOM 742 N N . ALA A 1 96 ? -8.643 -6.950 -6.496 1.00 90.00 96 ALA A N 1
ATOM 743 C CA . ALA A 1 96 ? -9.741 -6.366 -5.724 1.00 90.00 96 ALA A CA 1
ATOM 744 C C . ALA A 1 96 ? -9.234 -5.477 -4.575 1.00 90.00 96 ALA A C 1
ATOM 746 O O . ALA A 1 96 ? -9.788 -4.410 -4.321 1.00 90.00 96 ALA A O 1
ATOM 747 N N . GLY A 1 97 ? -8.145 -5.880 -3.913 1.00 90.69 97 GLY A N 1
ATOM 748 C CA . GLY A 1 97 ? -7.516 -5.097 -2.852 1.00 90.69 97 GLY A CA 1
ATOM 749 C C . GLY A 1 97 ? -6.894 -3.795 -3.361 1.00 90.69 97 GLY A C 1
ATOM 750 O O . GLY A 1 97 ? -6.912 -2.789 -2.653 1.00 90.69 97 GLY A O 1
ATOM 751 N N . LEU A 1 98 ? -6.372 -3.779 -4.590 1.00 92.62 98 LEU A N 1
ATOM 752 C CA . LEU A 1 98 ? -5.879 -2.557 -5.221 1.00 92.62 98 LEU A CA 1
ATOM 753 C C . LEU A 1 98 ? -7.026 -1.587 -5.530 1.00 92.62 98 LEU A C 1
ATOM 755 O O . LEU A 1 98 ? -6.895 -0.396 -5.254 1.00 92.62 98 LEU A O 1
ATOM 759 N N . ASP A 1 99 ? -8.152 -2.084 -6.041 1.00 92.00 99 ASP A N 1
ATOM 760 C CA . ASP A 1 99 ? -9.330 -1.256 -6.323 1.00 92.00 99 ASP A CA 1
ATOM 761 C C . ASP A 1 99 ? -9.954 -0.693 -5.037 1.00 92.00 99 ASP A C 1
ATOM 763 O O . ASP A 1 99 ? -10.252 0.501 -4.966 1.00 92.00 99 ASP A O 1
ATOM 767 N N . GLU A 1 100 ? -10.055 -1.511 -3.984 1.00 91.44 100 GLU A N 1
ATOM 768 C CA . GLU A 1 100 ? -10.446 -1.067 -2.639 1.00 91.44 100 GLU A CA 1
ATOM 769 C C . GLU A 1 100 ? -9.514 0.046 -2.135 1.00 91.44 100 GLU A C 1
ATOM 771 O O . GLU A 1 100 ? -9.965 1.087 -1.649 1.00 91.44 100 GLU A O 1
ATOM 776 N N . ALA A 1 101 ? -8.201 -0.134 -2.301 1.00 91.94 101 ALA A N 1
ATOM 777 C CA . ALA A 1 101 ? -7.216 0.836 -1.849 1.00 91.94 101 ALA A CA 1
ATOM 778 C C . ALA A 1 101 ? -7.243 2.155 -2.634 1.00 91.94 101 ALA A C 1
ATOM 780 O O . ALA A 1 101 ? -6.872 3.186 -2.076 1.00 91.94 101 ALA A O 1
ATOM 781 N N . LEU A 1 102 ? -7.660 2.147 -3.902 1.00 90.94 102 LEU A N 1
ATOM 782 C CA . LEU A 1 102 ? -7.843 3.366 -4.695 1.00 90.94 102 LEU A CA 1
ATOM 783 C C . LEU A 1 102 ? -9.122 4.126 -4.308 1.00 90.94 102 LEU A C 1
ATOM 785 O O . LEU A 1 102 ? -9.165 5.345 -4.474 1.00 90.94 102 LEU A O 1
ATOM 789 N N . GLY A 1 103 ? -10.132 3.432 -3.773 1.00 90.69 103 GLY A N 1
ATOM 790 C CA . GLY A 1 103 ? -11.379 4.031 -3.290 1.00 90.69 103 GLY A CA 1
ATOM 791 C C . GLY A 1 103 ? -11.289 4.679 -1.901 1.00 90.69 103 GLY A C 1
ATOM 792 O O . GLY A 1 103 ? -12.013 5.637 -1.635 1.00 90.69 103 GLY A O 1
ATOM 793 N N . ASP A 1 104 ? -10.402 4.202 -1.020 1.00 92.75 104 ASP A N 1
ATOM 794 C CA . ASP A 1 104 ? -10.205 4.766 0.327 1.00 92.75 104 ASP A CA 1
ATOM 795 C C . ASP A 1 104 ? -8.944 5.649 0.391 1.00 92.75 104 ASP A C 1
ATOM 797 O O . ASP A 1 104 ? -7.817 5.196 0.177 1.00 92.75 104 ASP A O 1
ATOM 801 N N . GLU A 1 105 ? -9.104 6.919 0.776 1.00 91.44 105 GLU A N 1
ATOM 802 C CA . GLU A 1 105 ? -8.004 7.882 0.920 1.00 91.44 105 GLU A CA 1
ATOM 803 C C . GLU A 1 105 ? -6.904 7.405 1.894 1.00 91.44 105 GLU A C 1
ATOM 805 O O . GLU A 1 105 ? -5.711 7.697 1.724 1.00 91.44 105 GLU A O 1
ATOM 810 N N . VAL A 1 106 ? -7.278 6.662 2.939 1.00 92.88 106 VAL A N 1
ATOM 811 C CA . VAL A 1 106 ? -6.341 6.148 3.943 1.00 92.88 106 VAL A CA 1
ATOM 812 C C . VAL A 1 106 ? -5.433 5.075 3.347 1.00 92.88 106 VAL A C 1
ATOM 814 O O . VAL A 1 106 ? -4.218 5.068 3.620 1.00 92.88 106 VAL A O 1
ATOM 817 N N . LEU A 1 107 ? -6.025 4.190 2.542 1.00 93.38 107 LEU A N 1
ATOM 818 C CA . LEU A 1 107 ? -5.359 3.064 1.897 1.00 93.38 107 LEU A CA 1
ATOM 819 C C . LEU A 1 107 ? -4.571 3.511 0.665 1.00 93.38 107 LEU A C 1
ATOM 821 O O . LEU A 1 107 ? -3.439 3.058 0.498 1.00 93.38 107 LEU A O 1
ATOM 825 N N . ALA A 1 108 ? -5.067 4.488 -0.098 1.00 94.06 108 ALA A N 1
ATOM 826 C CA . ALA A 1 108 ? -4.378 5.086 -1.243 1.00 94.06 108 ALA A CA 1
ATOM 827 C C . ALA A 1 108 ? -3.005 5.670 -0.864 1.00 94.06 108 ALA A C 1
ATOM 829 O O . ALA A 1 108 ? -2.056 5.670 -1.654 1.00 94.06 108 ALA A O 1
ATOM 830 N N . LYS A 1 109 ? -2.862 6.134 0.384 1.00 93.88 109 LYS A N 1
ATOM 831 C CA . LYS A 1 109 ? -1.595 6.633 0.940 1.00 93.88 109 LYS A CA 1
ATOM 832 C C . LYS A 1 109 ? -0.620 5.515 1.331 1.00 93.88 109 LYS A C 1
ATOM 834 O O . LYS A 1 109 ? 0.500 5.824 1.737 1.00 93.88 109 LYS A O 1
ATOM 839 N N . THR A 1 110 ? -0.982 4.242 1.235 1.00 93.88 110 THR A N 1
ATOM 840 C CA . THR A 1 110 ? -0.083 3.113 1.525 1.00 93.88 110 THR A CA 1
ATOM 841 C C . THR A 1 110 ? 0.989 2.990 0.441 1.00 93.88 110 THR A C 1
ATOM 843 O O . THR A 1 110 ? 0.767 3.351 -0.716 1.00 93.88 110 THR A O 1
ATOM 846 N N . ARG A 1 111 ? 2.191 2.533 0.812 1.00 94.81 111 ARG A N 1
ATOM 847 C CA . ARG A 1 111 ? 3.266 2.273 -0.157 1.00 94.81 111 ARG A CA 1
ATOM 848 C C . ARG A 1 111 ? 2.950 1.033 -0.987 1.00 94.81 111 ARG A C 1
ATOM 850 O O . ARG A 1 111 ? 2.509 0.031 -0.424 1.00 94.81 111 ARG A O 1
ATOM 857 N N . LEU A 1 112 ? 3.268 1.080 -2.281 1.00 95.12 112 LEU A N 1
ATOM 858 C CA . LEU A 1 112 ? 3.118 -0.067 -3.181 1.00 95.12 112 LEU A CA 1
ATOM 859 C C . LEU A 1 112 ? 3.913 -1.276 -2.672 1.00 95.12 112 LEU A C 1
ATOM 861 O O . LEU A 1 112 ? 3.411 -2.392 -2.659 1.00 95.12 112 LEU A O 1
ATOM 865 N N . THR A 1 113 ? 5.121 -1.055 -2.157 1.00 95.19 113 THR A N 1
ATOM 866 C CA . THR A 1 113 ? 5.981 -2.146 -1.678 1.00 95.19 113 THR A CA 1
ATOM 867 C C . THR A 1 113 ? 5.471 -2.825 -0.418 1.00 95.19 113 THR A C 1
ATOM 869 O O . THR A 1 113 ? 5.678 -4.021 -0.239 1.00 95.19 113 THR A O 1
ATOM 872 N N . SER A 1 114 ? 4.754 -2.097 0.440 1.00 93.62 114 SER A N 1
ATOM 873 C CA . SER A 1 114 ? 4.066 -2.694 1.590 1.00 93.62 114 SER A CA 1
ATOM 874 C C . SER A 1 114 ? 2.852 -3.515 1.161 1.00 93.62 114 SER A C 1
ATOM 876 O O . SER A 1 114 ? 2.603 -4.560 1.749 1.00 93.62 114 SER A O 1
ATOM 878 N N . PHE A 1 115 ? 2.130 -3.057 0.135 1.00 94.38 115 PHE A N 1
ATOM 879 C CA . PHE A 1 115 ? 0.994 -3.774 -0.438 1.00 94.38 115 PHE A CA 1
ATOM 880 C C . PHE A 1 115 ? 1.430 -5.081 -1.106 1.00 94.38 115 PHE A C 1
ATOM 882 O O . PHE A 1 115 ? 0.937 -6.138 -0.731 1.00 94.38 115 PHE A O 1
ATOM 889 N N . LEU A 1 116 ? 2.409 -5.028 -2.016 1.00 94.44 116 LEU A N 1
ATOM 890 C CA . LEU A 1 116 ? 2.875 -6.223 -2.720 1.00 94.44 116 LEU A CA 1
ATOM 891 C C . LEU A 1 116 ? 3.415 -7.267 -1.738 1.00 94.44 116 LEU A C 1
ATOM 893 O O . LEU A 1 116 ? 3.024 -8.418 -1.811 1.00 94.44 116 LEU A O 1
ATOM 897 N N . ARG A 1 117 ? 4.213 -6.869 -0.737 1.00 93.75 117 ARG A N 1
ATOM 898 C CA . ARG A 1 117 ? 4.731 -7.803 0.284 1.00 93.75 117 ARG A CA 1
ATOM 899 C C . ARG A 1 117 ? 3.667 -8.423 1.194 1.00 93.75 117 ARG A C 1
ATOM 901 O O . ARG A 1 117 ? 3.977 -9.377 1.904 1.00 93.75 117 ARG A O 1
ATOM 908 N N . ALA A 1 118 ? 2.464 -7.852 1.253 1.00 93.25 118 ALA A N 1
ATOM 909 C CA . ALA A 1 118 ? 1.361 -8.430 2.015 1.00 93.25 118 ALA A CA 1
ATOM 910 C C . ALA A 1 118 ? 0.702 -9.600 1.272 1.00 93.25 118 ALA A C 1
ATOM 912 O O . ALA A 1 118 ? 0.069 -10.435 1.916 1.00 93.25 118 ALA A O 1
ATOM 913 N N . LEU A 1 119 ? 0.861 -9.667 -0.054 1.00 92.75 119 LEU A N 1
ATOM 914 C CA . LEU A 1 119 ? 0.308 -10.734 -0.876 1.00 92.75 119 LEU A CA 1
ATOM 915 C C . LEU A 1 119 ? 1.098 -12.041 -0.681 1.00 92.75 119 LEU A C 1
ATOM 917 O O . LEU A 1 119 ? 2.329 -12.019 -0.557 1.00 92.75 119 LEU A O 1
ATOM 921 N N . PRO A 1 120 ? 0.423 -13.202 -0.685 1.00 90.62 120 PRO A N 1
ATOM 922 C CA . PRO A 1 120 ? 1.107 -14.489 -0.659 1.00 90.62 120 PRO A CA 1
ATOM 923 C C . PRO A 1 120 ? 1.971 -14.659 -1.919 1.00 90.62 120 PRO A C 1
ATOM 925 O O . PRO A 1 120 ? 1.556 -14.315 -3.020 1.00 90.62 120 PRO A O 1
ATOM 928 N N . GLY A 1 121 ? 3.196 -15.170 -1.761 1.00 90.25 121 GLY A N 1
ATOM 929 C CA . GLY A 1 121 ? 4.152 -15.374 -2.865 1.00 90.25 121 GLY A CA 1
ATOM 930 C C . GLY A 1 121 ? 5.047 -14.168 -3.185 1.00 90.25 121 GLY A C 1
ATOM 931 O O . GLY A 1 121 ? 6.122 -14.333 -3.761 1.00 90.25 121 GLY A O 1
ATOM 932 N N . TRP A 1 122 ? 4.693 -12.971 -2.720 1.00 93.38 122 TRP A N 1
ATOM 933 C CA . TRP A 1 122 ? 5.435 -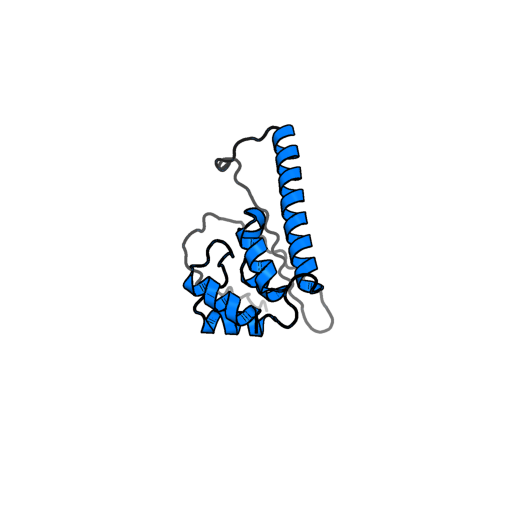11.743 -3.001 1.00 93.38 122 TRP A CA 1
ATOM 934 C C . TRP A 1 122 ? 6.471 -11.428 -1.914 1.00 93.38 122 TRP A C 1
ATOM 936 O O . TRP A 1 122 ? 6.237 -10.696 -0.954 1.00 93.38 122 TRP A O 1
ATOM 946 N N . GLY A 1 123 ? 7.667 -11.997 -2.066 1.00 93.88 123 GLY A N 1
ATOM 947 C CA . GLY A 1 123 ? 8.808 -11.714 -1.189 1.00 93.88 123 GLY A CA 1
ATOM 948 C C . GLY A 1 123 ? 9.532 -10.402 -1.521 1.00 93.88 123 GLY A C 1
ATOM 949 O O . GLY A 1 123 ? 9.275 -9.764 -2.539 1.00 93.88 123 GLY A O 1
ATOM 950 N N . LYS A 1 124 ? 10.528 -10.030 -0.699 1.00 94.00 124 LYS A N 1
ATOM 951 C CA . LYS A 1 124 ? 11.396 -8.861 -0.958 1.00 94.00 124 LYS A CA 1
ATOM 952 C C . LYS A 1 124 ? 12.000 -8.892 -2.368 1.00 94.00 124 LYS A C 1
ATOM 954 O O . LYS A 1 124 ? 11.902 -7.905 -3.076 1.00 94.00 124 LYS A O 1
ATOM 959 N N . VAL A 1 125 ? 12.590 -10.022 -2.760 1.00 95.31 125 VAL A N 1
ATOM 960 C CA . VAL A 1 125 ? 13.300 -10.160 -4.044 1.00 95.31 125 VAL A CA 1
ATOM 961 C C . VAL A 1 125 ? 12.346 -10.036 -5.233 1.00 95.31 125 VAL A C 1
ATOM 963 O O . VAL A 1 125 ? 12.647 -9.313 -6.171 1.00 95.31 125 VAL A O 1
ATOM 966 N N . SER A 1 126 ? 11.178 -10.686 -5.174 1.00 93.94 126 SER A N 1
ATOM 967 C CA . SER A 1 126 ? 10.177 -10.607 -6.250 1.00 93.94 126 SER A CA 1
ATOM 968 C C . SER A 1 126 ? 9.665 -9.181 -6.440 1.00 93.94 126 SER A C 1
ATOM 970 O O . SER A 1 126 ? 9.550 -8.708 -7.565 1.00 93.94 126 SER A O 1
ATOM 972 N N . VAL A 1 127 ? 9.406 -8.479 -5.331 1.00 96.12 127 VAL A N 1
ATOM 973 C CA . VAL A 1 127 ? 8.967 -7.079 -5.358 1.00 96.12 127 VAL A CA 1
ATOM 974 C C . VAL A 1 127 ? 10.050 -6.176 -5.939 1.00 96.12 127 VAL A C 1
ATOM 976 O O . VAL A 1 127 ? 9.745 -5.366 -6.807 1.00 96.12 127 VAL A O 1
ATOM 979 N N . ASP A 1 128 ? 11.297 -6.320 -5.490 1.00 95.19 128 ASP A N 1
ATOM 980 C CA . ASP A 1 128 ? 12.409 -5.501 -5.979 1.00 95.19 128 ASP A CA 1
ATOM 981 C C . ASP A 1 128 ? 12.607 -5.714 -7.500 1.00 95.19 128 ASP A C 1
ATOM 983 O O . ASP A 1 128 ? 12.640 -4.742 -8.253 1.00 95.19 128 ASP A O 1
ATOM 987 N N . ASN A 1 129 ? 12.593 -6.969 -7.971 1.00 94.88 129 ASN A N 1
ATOM 988 C CA . ASN A 1 129 ? 12.699 -7.305 -9.398 1.00 94.88 129 ASN A CA 1
ATOM 989 C C . ASN A 1 129 ? 11.545 -6.724 -10.234 1.00 94.88 129 ASN A C 1
ATOM 991 O O . ASN A 1 129 ? 11.768 -6.194 -11.321 1.00 94.88 129 ASN A O 1
ATOM 995 N N . PHE A 1 130 ? 10.307 -6.812 -9.739 1.00 95.00 130 PHE A N 1
ATOM 996 C CA . PHE A 1 130 ? 9.133 -6.269 -10.426 1.00 95.00 130 PHE A CA 1
ATOM 997 C C . PHE A 1 130 ? 9.203 -4.742 -10.568 1.00 95.00 130 PHE A C 1
ATOM 999 O O . PHE A 1 130 ? 8.876 -4.192 -11.622 1.00 95.00 130 PHE A O 1
ATOM 1006 N N . LEU A 1 131 ? 9.644 -4.047 -9.517 1.00 94.94 131 LEU A N 1
ATOM 1007 C CA . LEU A 1 131 ? 9.788 -2.590 -9.529 1.00 94.94 131 LEU A CA 1
ATOM 1008 C C . LEU A 1 131 ? 10.874 -2.134 -10.502 1.00 94.94 131 LEU A C 1
ATOM 1010 O O . LEU A 1 131 ? 10.671 -1.145 -11.208 1.00 94.94 131 LEU A O 1
ATOM 1014 N N . GLU A 1 132 ? 11.992 -2.862 -10.560 1.00 93.81 132 GLU A N 1
ATOM 1015 C CA . GLU A 1 132 ? 13.064 -2.628 -11.529 1.00 93.81 132 GLU A CA 1
ATOM 1016 C C . GLU A 1 132 ? 12.574 -2.848 -12.966 1.00 93.81 132 GLU A C 1
ATOM 1018 O O . GLU A 1 132 ? 12.760 -1.971 -13.810 1.00 93.81 132 GLU A O 1
ATOM 1023 N N . ALA A 1 133 ? 11.874 -3.957 -13.232 1.00 93.50 133 ALA A N 1
ATOM 1024 C CA . ALA A 1 133 ? 11.320 -4.267 -14.552 1.00 93.50 133 ALA A CA 1
ATOM 1025 C C . ALA A 1 133 ? 10.265 -3.243 -15.010 1.00 93.50 133 ALA A C 1
ATOM 1027 O O . ALA A 1 133 ? 10.258 -2.825 -16.167 1.00 93.50 133 ALA A O 1
ATOM 1028 N N . SER A 1 134 ? 9.406 -2.793 -14.092 1.00 92.12 134 SER A N 1
ATOM 1029 C CA . SER A 1 134 ? 8.334 -1.827 -14.373 1.00 92.12 134 SER A CA 1
ATOM 1030 C C . SER A 1 134 ? 8.802 -0.364 -14.358 1.00 92.12 134 SER A C 1
ATOM 1032 O O . SER A 1 134 ? 8.028 0.541 -14.678 1.00 92.12 134 SER A O 1
ATOM 1034 N N . GLY A 1 135 ? 10.040 -0.091 -13.928 1.00 92.88 135 GLY A N 1
ATOM 1035 C CA . GLY A 1 135 ? 10.562 1.268 -13.749 1.00 92.88 135 GLY A CA 1
ATOM 1036 C C . GLY A 1 135 ? 9.818 2.087 -12.681 1.00 92.88 135 GLY A C 1
ATOM 1037 O O . GLY A 1 135 ? 9.745 3.317 -12.771 1.00 92.88 135 GLY A O 1
ATOM 1038 N N . ILE A 1 136 ? 9.220 1.433 -11.680 1.00 94.50 136 ILE A N 1
ATOM 1039 C CA . ILE A 1 136 ? 8.482 2.093 -10.595 1.00 94.50 136 ILE A CA 1
ATOM 1040 C C . ILE A 1 136 ? 9.423 2.292 -9.404 1.00 94.50 136 ILE A C 1
ATOM 1042 O O . ILE A 1 136 ? 10.000 1.347 -8.884 1.00 94.50 136 ILE A O 1
ATOM 1046 N N . ALA A 1 137 ? 9.549 3.527 -8.913 1.00 92.81 137 ALA A N 1
ATOM 1047 C CA . ALA A 1 137 ? 10.346 3.792 -7.715 1.00 92.81 137 ALA A CA 1
ATOM 1048 C C . ALA A 1 137 ? 9.735 3.142 -6.449 1.00 92.81 137 ALA A C 1
ATOM 1050 O O . ALA A 1 137 ? 8.529 3.230 -6.223 1.00 92.81 137 ALA A O 1
ATOM 1051 N N . ASP A 1 138 ? 10.572 2.590 -5.562 1.00 92.19 138 ASP A N 1
ATOM 1052 C CA . ASP A 1 138 ? 10.155 1.907 -4.314 1.00 92.19 138 ASP A CA 1
ATOM 1053 C C . ASP A 1 138 ? 9.320 2.803 -3.369 1.00 92.19 138 ASP A C 1
ATOM 1055 O O . ASP A 1 138 ? 8.346 2.378 -2.750 1.00 92.19 138 ASP A O 1
ATOM 1059 N N . ASN A 1 139 ? 9.612 4.105 -3.307 1.00 93.00 139 ASN A N 1
ATOM 1060 C CA . ASN A 1 139 ? 8.890 5.034 -2.426 1.00 93.00 139 ASN A CA 1
ATOM 1061 C C . ASN A 1 139 ? 7.505 5.473 -2.964 1.00 93.00 139 ASN A C 1
ATOM 1063 O O . ASN A 1 139 ? 6.910 6.425 -2.450 1.00 93.00 139 ASN A O 1
ATOM 1067 N N . ARG A 1 140 ? 6.974 4.836 -4.016 1.00 94.75 140 ARG A N 1
ATOM 1068 C CA . ARG A 1 140 ? 5.670 5.202 -4.591 1.00 94.75 140 ARG A CA 1
ATOM 1069 C C . ARG A 1 140 ? 4.503 4.681 -3.745 1.00 94.75 140 ARG A C 1
ATOM 1071 O O . ARG A 1 140 ? 4.570 3.636 -3.095 1.00 94.75 140 ARG A O 1
ATOM 1078 N N . ARG A 1 141 ? 3.413 5.454 -3.738 1.00 95.31 141 ARG A N 1
ATOM 1079 C CA . ARG A 1 141 ? 2.148 5.147 -3.045 1.00 95.31 141 ARG A CA 1
ATOM 1080 C C . ARG A 1 141 ? 1.091 4.697 -4.048 1.00 95.31 141 ARG A C 1
ATOM 1082 O O . ARG A 1 141 ? 1.158 5.128 -5.196 1.00 95.31 141 ARG A O 1
ATOM 1089 N N . LEU A 1 142 ? 0.115 3.908 -3.600 1.00 94.12 142 LEU A N 1
ATOM 1090 C CA . LEU A 1 142 ? -0.935 3.331 -4.452 1.00 94.12 142 LEU A CA 1
ATOM 1091 C C . LEU A 1 142 ? -1.724 4.402 -5.222 1.00 94.12 142 LEU A C 1
ATOM 1093 O O . LEU A 1 142 ? -1.791 4.355 -6.444 1.00 94.12 142 LEU A O 1
ATOM 1097 N N . GLY A 1 143 ? -2.208 5.438 -4.531 1.00 93.25 143 GLY A N 1
ATOM 1098 C CA . GLY A 1 143 ? -2.935 6.551 -5.158 1.00 93.25 143 GLY A CA 1
ATOM 1099 C C . GLY A 1 143 ? -2.064 7.511 -5.976 1.00 93.25 143 GLY A C 1
ATOM 1100 O O . GLY A 1 143 ? -2.577 8.445 -6.577 1.00 93.25 143 GLY A O 1
ATOM 1101 N N . GLY A 1 144 ? -0.741 7.322 -5.977 1.00 91.94 144 GLY A N 1
ATOM 1102 C CA . GLY A 1 144 ? 0.203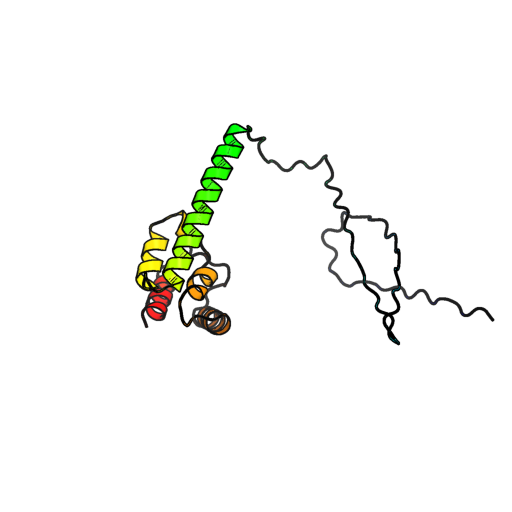 8.122 -6.756 1.00 91.94 144 GLY A CA 1
ATOM 1103 C C . GLY A 1 144 ? 0.755 7.389 -7.976 1.00 91.94 144 GLY A C 1
ATOM 1104 O O . GLY A 1 144 ? 1.753 7.845 -8.537 1.00 91.94 144 GLY A O 1
ATOM 1105 N N . LEU A 1 145 ? 0.202 6.231 -8.342 1.00 93.75 145 LEU A N 1
ATOM 1106 C CA . LEU A 1 145 ? 0.572 5.494 -9.550 1.00 93.75 145 LEU A CA 1
ATOM 1107 C C . LEU A 1 145 ? -0.159 6.081 -10.763 1.00 93.75 145 LEU A C 1
ATOM 1109 O O . LEU A 1 145 ? -1.337 6.416 -10.687 1.00 93.75 145 LEU A O 1
ATOM 1113 N N . GLY A 1 146 ? 0.551 6.230 -11.884 1.00 93.44 146 GLY A N 1
ATOM 1114 C CA . GLY A 1 146 ? -0.081 6.625 -13.147 1.00 93.44 146 GLY A CA 1
ATOM 1115 C C . GLY A 1 146 ? -0.914 5.482 -13.732 1.00 93.44 146 GLY A C 1
ATOM 1116 O O . GLY A 1 146 ? -0.689 4.327 -13.388 1.00 93.44 146 GLY A O 1
ATOM 1117 N N . THR A 1 147 ? -1.818 5.778 -14.668 1.00 92.25 147 THR A N 1
ATOM 1118 C CA . THR A 1 147 ? -2.705 4.775 -15.298 1.00 92.25 147 THR A CA 1
ATOM 1119 C C . THR A 1 147 ? -1.939 3.582 -15.873 1.00 92.25 147 THR A C 1
ATOM 1121 O O . THR A 1 147 ? -2.197 2.452 -15.488 1.00 92.25 147 THR A O 1
ATOM 1124 N N . ARG A 1 148 ? -0.890 3.833 -16.668 1.00 92.94 148 ARG A N 1
ATOM 1125 C CA . ARG A 1 148 ? -0.025 2.776 -17.233 1.00 92.94 148 ARG A CA 1
ATOM 1126 C C . ARG A 1 148 ? 0.645 1.907 -16.162 1.00 92.94 148 ARG A C 1
ATOM 1128 O O . ARG A 1 148 ? 0.813 0.715 -16.359 1.00 92.94 148 ARG A O 1
ATOM 1135 N N . GLN A 1 149 ? 1.043 2.515 -15.042 1.00 94.00 149 GLN A N 1
ATOM 1136 C CA . GLN A 1 149 ? 1.684 1.801 -13.932 1.00 94.00 149 GLN A CA 1
ATOM 1137 C C . GLN A 1 149 ? 0.663 0.969 -13.153 1.00 94.00 149 GLN A C 1
ATOM 1139 O O . GLN A 1 149 ? 0.979 -0.132 -12.722 1.00 94.00 149 GLN A O 1
ATOM 1144 N N . LEU A 1 150 ? -0.555 1.490 -12.979 1.00 93.38 150 LEU A N 1
ATOM 1145 C CA . LEU A 1 150 ? -1.658 0.756 -12.366 1.00 93.38 150 LEU A CA 1
ATOM 1146 C C . LEU A 1 150 ? -2.052 -0.457 -13.201 1.00 93.38 150 LEU A C 1
ATOM 1148 O O . LEU A 1 150 ? -2.249 -1.523 -12.632 1.00 93.38 150 LEU A O 1
ATOM 1152 N N . ASP A 1 151 ? -2.129 -0.312 -14.522 1.00 93.19 151 ASP A N 1
ATOM 1153 C CA . ASP A 1 151 ? -2.474 -1.418 -15.416 1.00 93.19 151 ASP A CA 1
ATOM 1154 C C . ASP A 1 151 ? -1.410 -2.526 -15.380 1.00 93.19 151 ASP A C 1
ATOM 1156 O O . ASP A 1 151 ? -1.759 -3.703 -15.300 1.00 93.19 151 ASP A O 1
ATOM 1160 N N . GLU A 1 152 ? -0.123 -2.162 -15.338 1.00 93.56 152 GLU A N 1
ATOM 1161 C CA . GLU A 1 152 ? 0.980 -3.121 -15.182 1.00 93.56 152 GLU A CA 1
ATOM 1162 C C . GLU A 1 152 ? 0.892 -3.875 -13.845 1.00 93.56 152 GLU A C 1
ATOM 1164 O O . GLU A 1 152 ? 0.925 -5.103 -13.811 1.00 93.56 152 GLU A O 1
ATOM 1169 N N . VAL A 1 153 ? 0.693 -3.150 -12.736 1.00 93.50 153 VAL A N 1
ATOM 1170 C CA . VAL A 1 153 ? 0.533 -3.759 -11.404 1.00 93.50 153 VAL A CA 1
ATOM 1171 C C . VAL A 1 153 ? -0.702 -4.659 -11.353 1.00 93.50 153 VAL A C 1
ATOM 1173 O O . VAL A 1 153 ? -0.634 -5.756 -10.806 1.00 93.50 153 VAL A O 1
ATOM 1176 N N . ARG A 1 154 ? -1.831 -4.225 -11.925 1.00 92.81 154 ARG A N 1
ATOM 1177 C CA . ARG A 1 154 ? -3.063 -5.026 -11.982 1.00 92.81 154 ARG A CA 1
ATOM 1178 C C . ARG A 1 154 ? -2.854 -6.324 -12.744 1.00 92.81 154 ARG A C 1
ATOM 1180 O O . ARG A 1 154 ? -3.341 -7.357 -12.300 1.00 92.81 154 ARG A O 1
ATOM 1187 N N . ARG A 1 155 ? -2.143 -6.268 -13.871 1.00 92.12 155 ARG A N 1
ATOM 1188 C CA . ARG A 1 155 ? -1.844 -7.440 -14.692 1.00 92.12 155 ARG A CA 1
ATOM 1189 C C . ARG A 1 155 ? -1.002 -8.456 -13.929 1.00 92.12 155 ARG A C 1
ATOM 1191 O O . ARG A 1 155 ? -1.337 -9.632 -13.941 1.00 92.12 155 ARG A O 1
ATOM 1198 N N . GLU A 1 156 ? 0.047 -7.992 -13.264 1.00 91.56 156 GLU A N 1
ATOM 1199 C CA . GLU A 1 156 ? 0.983 -8.863 -12.553 1.00 91.56 156 GLU A CA 1
ATOM 1200 C C . GLU A 1 156 ? 0.367 -9.475 -11.289 1.00 91.56 156 GLU A C 1
ATOM 1202 O O . GLU A 1 156 ? 0.623 -10.622 -10.953 1.00 91.56 156 GLU A O 1
ATOM 1207 N N . VAL A 1 157 ? -0.484 -8.728 -10.586 1.00 88.81 157 VAL A N 1
ATOM 1208 C CA . VAL A 1 157 ? -1.140 -9.202 -9.358 1.00 88.81 157 VAL A CA 1
ATOM 1209 C C . VAL A 1 157 ? -2.346 -10.114 -9.645 1.00 88.81 157 VAL A C 1
ATOM 1211 O O . VAL A 1 157 ? -2.793 -10.841 -8.756 1.00 88.81 157 VAL A O 1
ATOM 1214 N N . ALA A 1 158 ? -2.901 -10.062 -10.858 1.00 81.75 158 ALA A N 1
ATOM 1215 C CA . ALA A 1 158 ? -3.986 -10.938 -11.295 1.00 81.75 158 ALA A CA 1
ATOM 1216 C C . ALA A 1 158 ? -3.504 -12.267 -11.907 1.00 81.75 158 ALA A C 1
ATOM 1218 O O . ALA A 1 158 ? -4.329 -13.168 -12.070 1.00 81.75 158 ALA A O 1
ATOM 1219 N N . GLY A 1 159 ? -2.221 -12.360 -12.281 1.00 68.12 159 GLY A N 1
ATOM 1220 C CA . GLY A 1 159 ? -1.583 -13.571 -12.811 1.00 68.12 159 GLY A CA 1
ATOM 1221 C C . GLY A 1 159 ? -1.166 -14.537 -11.714 1.00 68.12 159 GLY A C 1
ATOM 1222 O O . GLY A 1 159 ? -1.328 -15.755 -11.945 1.00 68.12 159 GLY A O 1
#

InterPro domains:
  IPR047806 Integration host factor, actinobacterial-type [NF041260] (58-156)
  IPR055201 Integration host factor-like, helix-two turn-helix domain [PF22525] (87-153)

pLDDT: mean 74.77, std 22.8, range [35.34, 96.12]

Sequence (159 aa):
MRRGIALGRWKPTFGTHDLCGAGILLFTADARRIGRRWSLSIIFRYEKACDPLMASSLPNLTPEQRATALQKAAETRAKRSEFTARLRTGETTGAAGLDEALGDEVLAKTRLTSFLRALPGWGKVSVDNFLEASGIADNRRLGGLGTRQLDEVRREVAG

Radius of gyration: 25.46 Å; chains: 1; bounding box: 73×44×46 Å